Protein AF-A0A534V563-F1 (afdb_monomer_lite)

Secondary structure (DSSP, 8-state):
------------------------------------HHHHHHHHHHHHHHHHHHH-SS-GGGHHHHHHHHHHHHHHHHHHHHHHHHHHHHHHHHHHHHHHHHHHHHHHHHHHH--

pLDDT: mean 78.25, std 17.91, range [44.38, 97.44]

Foldseek 3Di:
DDDDDDDDDDDDDDDDDDDDDPDDPPDPDDPVPPPVVVLVVVLVVLVVVLVVLVPDPDCVVVVSVVSNVVSVVSNVVSVVVVVVVVVVVVVVVVVVVVVVVVVVVVVVVVVVVVD

Sequence (115 aa):
MPIRPWKRFAPILALPGALVAAGLMLGVPGARAQDHPEMTSAQQELEAAKGHLQAVPHDYGGHRKTALEHVNKALEQIRMGLASVEHKEKRVEKKENKLEKRLNGLKGRDEKLKQ

Structure (mmCIF, N/CA/C/O backbone):
data_AF-A0A534V563-F1
#
_entry.id   AF-A0A534V563-F1
#
loop_
_atom_site.group_PDB
_atom_site.id
_atom_site.type_symbol
_atom_site.label_atom_id
_atom_site.label_alt_id
_atom_site.label_comp_id
_atom_site.label_asym_id
_atom_site.label_entity_id
_atom_site.label_seq_id
_atom_site.pdbx_PDB_ins_code
_atom_site.Cartn_x
_atom_site.Cartn_y
_atom_site.Cartn_z
_atom_site.occupancy
_atom_site.B_iso_or_equiv
_atom_site.auth_seq_id
_atom_site.auth_comp_id
_atom_site.auth_asym_id
_atom_site.auth_atom_id
_atom_site.pdbx_PDB_model_num
ATOM 1 N N . MET A 1 1 ? -17.045 43.499 5.650 1.00 47.25 1 MET A N 1
ATOM 2 C CA . MET A 1 1 ? -17.746 43.366 4.355 1.00 47.25 1 MET A CA 1
ATOM 3 C C . MET A 1 1 ? -18.861 42.329 4.513 1.00 47.25 1 MET A C 1
ATOM 5 O O . MET A 1 1 ? -18.550 41.146 4.552 1.00 47.25 1 MET A O 1
ATOM 9 N N . PRO A 1 2 ? -20.121 42.741 4.751 1.00 51.97 2 PRO A N 1
ATOM 10 C CA . PRO A 1 2 ? -21.226 41.817 4.997 1.00 51.97 2 PRO A CA 1
ATOM 11 C C . PRO A 1 2 ? -21.958 41.389 3.711 1.00 51.97 2 PRO A C 1
ATOM 13 O O . PRO A 1 2 ? -22.472 42.197 2.943 1.00 51.97 2 PRO A O 1
ATOM 16 N N . ILE A 1 3 ? -21.966 40.070 3.546 1.00 58.31 3 ILE A N 1
ATOM 17 C CA . ILE A 1 3 ? -22.871 39.151 2.843 1.00 58.31 3 ILE A CA 1
ATOM 18 C C . ILE A 1 3 ? -24.264 39.721 2.502 1.00 58.31 3 ILE A C 1
ATOM 20 O O . ILE A 1 3 ? -24.954 40.259 3.370 1.00 58.31 3 ILE A O 1
ATOM 24 N N . ARG A 1 4 ? -24.728 39.494 1.262 1.00 61.69 4 ARG A N 1
ATOM 25 C CA . ARG A 1 4 ? -26.142 39.628 0.866 1.00 61.69 4 ARG A CA 1
ATOM 26 C C . ARG A 1 4 ? -26.662 38.363 0.149 1.00 61.69 4 ARG A C 1
ATOM 28 O O . ARG A 1 4 ? -25.900 37.751 -0.592 1.00 61.69 4 ARG A O 1
ATOM 35 N N . PRO A 1 5 ? -27.933 37.970 0.378 1.00 55.69 5 PRO A N 1
ATOM 36 C CA . PRO A 1 5 ? -28.444 36.615 0.147 1.00 55.69 5 PRO A CA 1
ATOM 37 C C . PRO A 1 5 ? -29.102 36.405 -1.230 1.00 55.69 5 PRO A C 1
ATOM 39 O O . PRO A 1 5 ? -29.834 37.261 -1.731 1.00 55.69 5 PRO A O 1
ATOM 42 N N . TRP A 1 6 ? -28.912 35.214 -1.803 1.00 59.41 6 TRP A N 1
ATOM 43 C CA . TRP A 1 6 ? -29.562 34.758 -3.034 1.00 59.41 6 TRP A CA 1
ATOM 44 C C . TRP A 1 6 ? -30.887 34.044 -2.745 1.00 59.41 6 TRP A C 1
ATOM 46 O O . TRP A 1 6 ? -30.939 32.828 -2.584 1.00 59.41 6 TRP A O 1
ATOM 56 N N . LYS A 1 7 ? -31.985 34.804 -2.711 1.00 56.97 7 LYS A N 1
ATOM 57 C CA . LYS A 1 7 ? -33.334 34.271 -2.957 1.00 56.97 7 LYS A CA 1
ATOM 58 C C . LYS A 1 7 ? -34.154 35.243 -3.801 1.00 56.97 7 LYS A C 1
ATOM 60 O O . LYS A 1 7 ? -34.601 36.267 -3.293 1.00 56.97 7 LYS A O 1
ATOM 65 N N . ARG A 1 8 ? -34.348 34.877 -5.072 1.00 62.97 8 ARG A N 1
ATOM 66 C CA . ARG A 1 8 ? -35.411 35.284 -6.018 1.00 62.97 8 ARG A CA 1
ATOM 67 C C . ARG A 1 8 ? -35.545 34.082 -6.976 1.00 62.97 8 ARG A C 1
ATOM 69 O O . ARG A 1 8 ? -34.600 33.825 -7.706 1.00 62.97 8 ARG A O 1
ATOM 76 N N . PHE A 1 9 ? -36.444 33.112 -6.756 1.00 54.59 9 PHE A N 1
ATOM 77 C CA . PHE A 1 9 ? -37.837 33.072 -7.256 1.00 54.59 9 PHE A CA 1
ATOM 78 C C . PHE A 1 9 ? -37.899 33.574 -8.715 1.00 54.59 9 PHE A C 1
ATOM 80 O O . PHE A 1 9 ? -37.553 34.724 -8.948 1.00 54.59 9 PHE A O 1
ATOM 87 N N . ALA A 1 10 ? -38.265 32.805 -9.745 1.00 52.81 10 ALA A N 1
ATOM 88 C CA . ALA A 1 10 ? -39.370 31.847 -9.906 1.00 52.81 10 ALA A CA 1
ATOM 89 C C . ALA A 1 10 ? -39.186 31.072 -11.262 1.00 52.81 10 ALA A C 1
ATOM 91 O O . ALA A 1 10 ? -38.114 31.185 -11.850 1.00 52.81 10 ALA A O 1
ATOM 92 N N . PRO A 1 11 ? -40.197 30.415 -11.870 1.00 54.84 11 PRO A N 1
ATOM 93 C CA . PRO A 1 11 ? -40.899 29.195 -11.456 1.00 54.84 11 PRO A CA 1
ATOM 94 C C . PRO A 1 11 ? -41.030 28.129 -12.586 1.00 54.84 11 PRO A C 1
ATOM 96 O O . PRO A 1 11 ? -40.931 28.428 -13.768 1.00 54.84 11 PRO A O 1
ATOM 99 N N . ILE A 1 12 ? -41.331 26.891 -12.173 1.00 57.75 12 ILE A N 1
ATOM 100 C CA . ILE A 1 12 ? -42.288 25.933 -12.770 1.00 57.75 12 ILE A CA 1
ATOM 101 C C . ILE A 1 12 ? -42.283 25.808 -14.309 1.00 57.75 12 ILE A C 1
ATOM 103 O O . ILE A 1 12 ? -42.999 26.525 -15.003 1.00 57.75 12 ILE A O 1
ATOM 107 N N . LEU A 1 13 ? -41.624 24.761 -14.817 1.00 52.75 13 LEU A N 1
ATOM 108 C CA . LEU A 1 13 ? -42.114 24.057 -16.002 1.00 52.75 13 LEU A CA 1
ATOM 109 C C . LEU A 1 13 ? -42.766 22.756 -15.529 1.00 52.75 13 LEU A C 1
ATOM 111 O O . LEU A 1 13 ? -42.099 21.798 -15.145 1.00 52.75 13 LEU A O 1
ATOM 115 N N . ALA A 1 14 ? -44.092 22.790 -15.482 1.00 54.06 14 ALA A N 1
ATOM 116 C CA . ALA A 1 14 ? -44.944 21.653 -15.205 1.00 54.06 14 ALA A CA 1
ATOM 117 C C . ALA A 1 14 ? -44.906 20.674 -16.387 1.00 54.06 14 ALA A C 1
ATOM 119 O O . ALA A 1 14 ? -45.280 21.037 -17.499 1.00 54.06 14 ALA A O 1
ATOM 120 N N . LEU A 1 15 ? -44.521 19.426 -16.133 1.00 52.53 15 LEU A N 1
ATOM 121 C CA . LEU A 1 15 ? -44.905 18.288 -16.965 1.00 52.53 15 LEU A CA 1
ATOM 122 C C . LEU A 1 15 ? -45.654 17.299 -16.062 1.00 52.53 15 LEU A C 1
ATOM 124 O O . LEU A 1 15 ? -45.036 16.672 -15.199 1.00 52.53 15 LEU A O 1
ATOM 128 N N . PRO A 1 16 ? -46.990 17.210 -16.181 1.00 47.19 16 PRO A N 1
ATOM 129 C CA . PRO A 1 16 ? -47.785 16.248 -15.443 1.00 47.19 16 PRO A CA 1
ATOM 130 C C . PRO A 1 16 ? -47.716 14.895 -16.156 1.00 47.19 16 PRO A C 1
ATOM 132 O O . PRO A 1 16 ? -47.979 14.810 -17.352 1.00 47.19 16 PRO A O 1
ATOM 135 N N . GLY A 1 17 ? -47.420 13.832 -15.412 1.00 44.38 17 GLY A N 1
ATOM 136 C CA . GLY A 1 17 ? -47.693 12.467 -15.862 1.00 44.38 17 GLY A CA 1
ATOM 137 C C . GLY A 1 17 ? -46.522 11.510 -15.710 1.00 44.38 17 GLY A C 1
ATOM 138 O O . GLY A 1 17 ? -45.736 11.338 -16.630 1.00 44.38 17 GLY A O 1
ATOM 139 N N . ALA A 1 18 ? -46.444 10.847 -14.558 1.00 50.75 18 ALA A N 1
ATOM 140 C CA . ALA A 1 18 ? -46.659 9.400 -14.464 1.00 50.75 18 ALA A CA 1
ATOM 141 C C . ALA A 1 18 ? -46.216 8.912 -13.078 1.00 50.75 18 ALA A C 1
ATOM 143 O O . ALA A 1 18 ? -45.034 8.820 -12.764 1.00 50.75 18 ALA A O 1
ATOM 144 N N . LEU A 1 19 ? -47.207 8.593 -12.248 1.00 52.03 19 LEU A N 1
ATOM 145 C CA . LEU A 1 19 ? -47.072 7.729 -11.082 1.00 52.03 19 LEU A CA 1
ATOM 146 C C . LEU A 1 19 ? -46.490 6.374 -11.505 1.00 52.03 19 LEU A C 1
ATOM 148 O O . LEU A 1 19 ? -47.221 5.587 -12.098 1.00 52.03 19 LEU A O 1
ATOM 152 N N . VAL A 1 20 ? -45.242 6.066 -11.136 1.00 52.44 20 VAL A N 1
ATOM 153 C CA . VAL A 1 20 ? -44.789 4.677 -10.950 1.00 52.44 20 VAL A CA 1
ATOM 154 C C . VAL A 1 20 ? -43.794 4.599 -9.783 1.00 52.44 20 VAL A C 1
ATOM 156 O O . VAL A 1 20 ? -42.729 5.205 -9.809 1.00 52.44 20 VAL A O 1
ATOM 159 N N . ALA A 1 21 ? -44.182 3.791 -8.794 1.00 50.41 21 ALA A N 1
ATOM 160 C CA . ALA A 1 21 ? -43.365 3.100 -7.794 1.00 50.41 21 ALA A CA 1
ATOM 161 C C . ALA A 1 21 ? -42.629 3.929 -6.724 1.00 50.41 21 ALA A C 1
ATOM 163 O O . ALA A 1 21 ? -41.411 4.084 -6.715 1.00 50.41 21 ALA A O 1
ATOM 164 N N . ALA A 1 22 ? -43.389 4.282 -5.687 1.00 53.78 22 ALA A N 1
ATOM 165 C CA . ALA A 1 22 ? -42.895 4.159 -4.323 1.00 53.78 22 ALA A CA 1
ATOM 166 C C . ALA A 1 22 ? -42.595 2.674 -4.032 1.00 53.78 22 ALA A C 1
ATOM 168 O O . ALA A 1 22 ? -43.504 1.846 -4.034 1.00 53.78 22 ALA A O 1
ATOM 169 N N . GLY A 1 23 ? -41.330 2.335 -3.793 1.00 51.88 23 GLY A N 1
ATOM 170 C CA . GLY A 1 23 ? -40.927 1.004 -3.342 1.00 51.88 23 GLY A CA 1
ATOM 171 C C . GLY A 1 23 ? -39.435 0.758 -3.543 1.00 51.88 23 GLY A C 1
ATOM 172 O O . GLY A 1 23 ? -38.977 0.699 -4.673 1.00 51.88 23 GLY A O 1
ATOM 173 N N . LEU A 1 24 ? -38.712 0.579 -2.433 1.00 55.72 24 LEU A N 1
ATOM 174 C CA . LEU A 1 24 ? -37.284 0.238 -2.324 1.00 55.72 24 LEU A CA 1
ATOM 175 C C . LEU A 1 24 ? -36.267 1.342 -2.672 1.00 55.72 24 LEU A C 1
ATOM 177 O O . LEU A 1 24 ? -35.604 1.297 -3.695 1.00 55.72 24 LEU A O 1
ATOM 181 N N . MET A 1 25 ? -36.008 2.234 -1.716 1.00 49.75 25 MET A N 1
ATOM 182 C CA . MET A 1 25 ? -34.619 2.580 -1.354 1.00 49.75 25 MET A CA 1
ATOM 183 C C . MET A 1 25 ? -34.510 2.786 0.168 1.00 49.75 25 MET A C 1
ATOM 185 O O . MET A 1 25 ? -33.924 3.743 0.667 1.00 49.75 25 MET A O 1
ATOM 189 N N . LEU A 1 26 ? -35.126 1.878 0.933 1.00 54.59 26 LEU A N 1
ATOM 190 C CA . LEU A 1 26 ? -34.805 1.707 2.345 1.00 54.59 26 LEU A CA 1
ATOM 191 C C . LEU A 1 26 ? -33.680 0.682 2.449 1.00 54.59 26 LEU A C 1
ATOM 193 O O . LEU A 1 26 ? -33.886 -0.497 2.183 1.00 54.59 26 LEU A O 1
ATOM 197 N N . GLY A 1 27 ? -32.523 1.161 2.896 1.00 47.50 27 GLY A N 1
ATOM 198 C CA . GLY A 1 27 ? -31.523 0.338 3.553 1.00 47.50 27 GLY A CA 1
ATOM 199 C C . GLY A 1 27 ? -30.439 -0.223 2.643 1.00 47.50 27 GLY A C 1
ATOM 200 O O . GLY A 1 27 ? -30.535 -1.349 2.175 1.00 47.50 27 GLY A O 1
ATOM 201 N N . VAL A 1 28 ? -29.308 0.480 2.587 1.00 49.94 28 VAL A N 1
ATOM 202 C CA . VAL A 1 28 ? -28.014 -0.213 2.628 1.00 49.94 28 VAL A CA 1
ATOM 203 C C . VAL A 1 28 ? -27.466 -0.080 4.054 1.00 49.94 28 VAL A C 1
ATOM 205 O O . VAL A 1 28 ? -26.680 0.829 4.323 1.00 49.94 28 VAL A O 1
ATOM 208 N N . PRO A 1 29 ? -27.893 -0.910 5.029 1.00 49.84 29 PRO A N 1
ATOM 209 C CA . PRO A 1 29 ? -27.128 -1.077 6.246 1.00 49.84 29 PRO A CA 1
ATOM 210 C C . PRO A 1 29 ? -26.053 -2.128 5.959 1.00 49.84 29 PRO A C 1
ATOM 212 O O . PRO A 1 29 ? -26.362 -3.292 5.730 1.00 49.84 29 PRO A O 1
ATOM 215 N N . GLY A 1 30 ? -24.786 -1.726 5.985 1.00 47.62 30 GLY A N 1
ATOM 216 C CA . GLY A 1 30 ? -23.691 -2.694 6.059 1.00 47.62 30 GLY A CA 1
ATOM 217 C C . GLY A 1 30 ? -22.616 -2.541 4.999 1.00 47.62 30 GLY A C 1
ATOM 218 O O . GLY A 1 30 ? -22.324 -3.483 4.280 1.00 47.62 30 GLY A O 1
ATOM 219 N N . ALA A 1 31 ? -21.945 -1.395 4.985 1.00 44.47 31 ALA A N 1
ATOM 220 C CA . ALA A 1 31 ? -20.524 -1.378 4.661 1.00 44.47 31 ALA A CA 1
ATOM 221 C C . ALA A 1 31 ? -19.772 -0.977 5.936 1.00 44.47 31 ALA A C 1
ATOM 223 O O . ALA A 1 31 ? -19.282 0.136 6.085 1.00 44.47 31 ALA A O 1
ATOM 224 N N . ARG A 1 32 ? -19.751 -1.890 6.917 1.00 47.97 32 ARG A N 1
ATOM 225 C CA . ARG A 1 32 ? -18.747 -1.878 7.993 1.00 47.97 32 ARG A CA 1
ATOM 226 C C . ARG A 1 32 ? -17.529 -2.701 7.585 1.0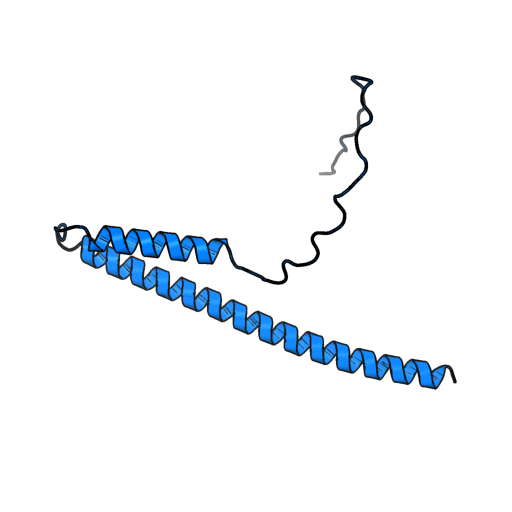0 47.97 32 ARG A C 1
ATOM 228 O O . ARG A 1 32 ? -16.998 -3.477 8.364 1.00 47.97 32 ARG A O 1
ATOM 235 N N . ALA A 1 33 ? -17.098 -2.500 6.354 1.00 48.34 33 ALA A N 1
ATOM 236 C CA . ALA A 1 33 ? -15.712 -2.643 5.999 1.00 48.34 33 ALA A CA 1
ATOM 237 C C . ALA A 1 33 ? -15.293 -1.221 5.646 1.00 48.34 33 ALA A C 1
ATOM 239 O O . ALA A 1 33 ? -15.786 -0.637 4.682 1.00 48.34 33 ALA A O 1
ATOM 240 N N . GLN A 1 34 ? -14.451 -0.615 6.478 1.00 54.44 34 GLN A N 1
ATOM 241 C CA . GLN A 1 34 ? -13.617 0.496 6.029 1.00 54.44 34 GLN A CA 1
ATOM 242 C C . GLN A 1 34 ? -12.585 -0.120 5.072 1.00 54.44 34 GLN A C 1
ATOM 244 O O . GLN A 1 34 ? -11.391 -0.167 5.338 1.00 54.44 34 GLN A O 1
ATOM 249 N N . ASP A 1 35 ? -13.075 -0.680 3.963 1.00 58.22 35 ASP A N 1
ATOM 250 C CA . ASP A 1 35 ? -12.239 -0.983 2.825 1.00 58.22 35 ASP A CA 1
ATOM 251 C C . ASP A 1 35 ? -11.661 0.366 2.416 1.00 58.22 35 ASP A C 1
ATOM 253 O O . ASP A 1 35 ? -12.378 1.367 2.338 1.00 58.22 35 ASP A O 1
ATOM 257 N N . HIS A 1 36 ? -10.348 0.433 2.247 1.00 66.12 36 HIS A N 1
ATOM 258 C CA . HIS A 1 36 ? -9.696 1.595 1.667 1.00 66.12 36 HIS A CA 1
ATOM 259 C C . HIS A 1 36 ? -9.580 1.349 0.161 1.00 66.12 36 HIS A C 1
ATOM 261 O O . HIS A 1 36 ? -8.479 1.024 -0.292 1.00 66.12 36 HIS A O 1
ATOM 267 N N . PRO A 1 37 ? -10.676 1.470 -0.626 1.00 74.75 37 PRO A N 1
ATOM 268 C CA . PRO A 1 37 ? -10.688 1.063 -2.027 1.00 74.75 37 PRO A CA 1
ATOM 269 C C . PRO A 1 37 ? -9.605 1.784 -2.822 1.00 74.75 37 PRO A C 1
ATOM 271 O O . PRO A 1 37 ? -8.969 1.170 -3.667 1.00 74.75 37 PRO A O 1
ATOM 274 N N . GLU A 1 38 ? -9.324 3.044 -2.489 1.00 81.81 38 GLU A N 1
ATOM 275 C CA . GLU A 1 38 ? -8.286 3.849 -3.136 1.00 81.81 38 GLU A CA 1
ATOM 276 C C . GLU A 1 38 ? -6.876 3.276 -2.919 1.00 81.81 38 GLU A C 1
ATOM 278 O O . GLU A 1 38 ? -6.109 3.128 -3.865 1.00 81.81 38 GLU A O 1
ATOM 283 N N . MET A 1 39 ? -6.527 2.901 -1.681 1.00 84.19 39 MET A N 1
ATOM 284 C CA . MET A 1 39 ? -5.198 2.353 -1.363 1.00 84.19 39 MET A CA 1
ATOM 285 C C . MET A 1 39 ? -5.026 0.939 -1.917 1.00 84.19 39 MET A C 1
ATOM 287 O O . MET A 1 39 ? -3.948 0.590 -2.396 1.00 84.19 39 MET A O 1
ATOM 291 N N . THR A 1 40 ? -6.088 0.132 -1.886 1.00 87.19 40 THR A N 1
ATOM 292 C CA . THR A 1 40 ? -6.088 -1.206 -2.484 1.00 87.19 40 THR A CA 1
ATOM 293 C C . THR A 1 40 ? -5.972 -1.131 -4.007 1.00 87.19 40 THR A C 1
ATOM 295 O O . THR A 1 40 ? -5.186 -1.876 -4.588 1.00 87.19 40 THR A O 1
ATOM 298 N N . SER A 1 41 ? -6.679 -0.198 -4.651 1.00 87.94 41 SER A N 1
ATOM 299 C CA . SER A 1 41 ? -6.584 0.030 -6.102 1.00 87.94 41 SER A CA 1
ATOM 300 C C . SER A 1 41 ? -5.190 0.520 -6.489 1.00 87.94 41 SER A C 1
ATOM 302 O O . SER A 1 41 ? -4.567 -0.045 -7.383 1.00 87.94 41 SER A O 1
ATOM 304 N N . ALA A 1 42 ? -4.632 1.478 -5.741 1.00 90.06 42 ALA A N 1
ATOM 305 C CA . ALA A 1 42 ? -3.261 1.940 -5.949 1.00 90.06 42 ALA A CA 1
ATOM 306 C C . ALA A 1 42 ? -2.230 0.805 -5.8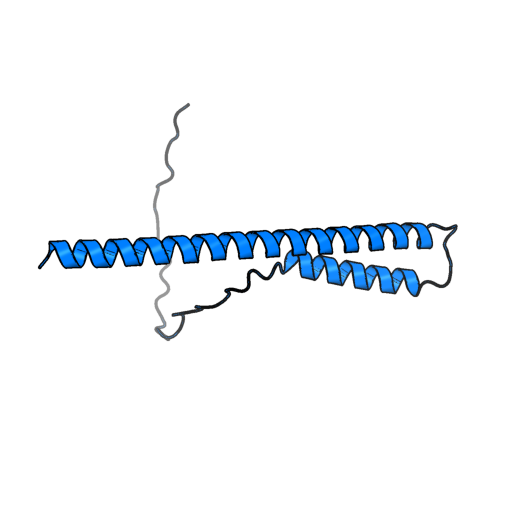02 1.00 90.06 42 ALA A C 1
ATOM 308 O O . ALA A 1 42 ? -1.269 0.733 -6.570 1.00 90.06 42 ALA A O 1
ATOM 309 N N . GLN A 1 43 ? -2.426 -0.117 -4.850 1.00 92.94 43 GLN A N 1
ATOM 310 C CA . GLN A 1 43 ? -1.572 -1.300 -4.725 1.00 92.94 43 GLN A CA 1
ATOM 311 C C . GLN A 1 43 ? -1.655 -2.188 -5.974 1.00 92.94 43 GLN A C 1
ATOM 313 O O . GLN A 1 43 ? -0.620 -2.613 -6.485 1.00 92.94 43 GLN A O 1
ATOM 318 N N . GLN A 1 44 ? -2.864 -2.449 -6.477 1.00 93.12 44 GLN A N 1
ATOM 319 C CA . GLN A 1 44 ? -3.079 -3.269 -7.672 1.00 93.12 44 GLN A CA 1
ATOM 320 C C . GLN A 1 44 ? -2.441 -2.645 -8.919 1.00 93.12 44 GLN A C 1
ATOM 322 O O . GLN A 1 44 ? -1.766 -3.342 -9.677 1.00 93.12 44 GLN A O 1
ATOM 327 N N . GLU A 1 45 ? -2.587 -1.333 -9.108 1.00 95.00 45 GLU A N 1
ATOM 328 C CA . GLU A 1 45 ? -1.961 -0.606 -10.217 1.00 95.00 45 GLU A CA 1
ATOM 329 C C . GLU A 1 45 ? -0.431 -0.690 -10.166 1.00 95.00 45 GLU A C 1
ATOM 331 O O . GLU A 1 45 ? 0.222 -0.937 -11.183 1.00 95.00 45 GLU A O 1
ATOM 336 N N . LEU A 1 46 ? 0.161 -0.552 -8.977 1.00 94.62 46 LEU A N 1
ATOM 337 C CA . LEU A 1 46 ? 1.606 -0.683 -8.793 1.00 94.62 46 LEU A CA 1
ATOM 338 C C . LEU A 1 46 ? 2.100 -2.122 -8.995 1.00 94.62 46 LEU A C 1
ATOM 340 O O . LEU A 1 46 ? 3.189 -2.325 -9.534 1.00 94.62 46 LEU A O 1
ATOM 344 N N . GLU A 1 47 ? 1.321 -3.130 -8.600 1.00 95.38 47 GLU A N 1
ATOM 345 C CA . GLU A 1 47 ? 1.630 -4.538 -8.877 1.00 95.38 47 GLU A CA 1
ATOM 346 C C . GLU A 1 47 ? 1.580 -4.840 -10.382 1.00 95.38 47 GLU A C 1
ATOM 348 O O . GLU A 1 47 ? 2.484 -5.498 -10.906 1.00 95.38 47 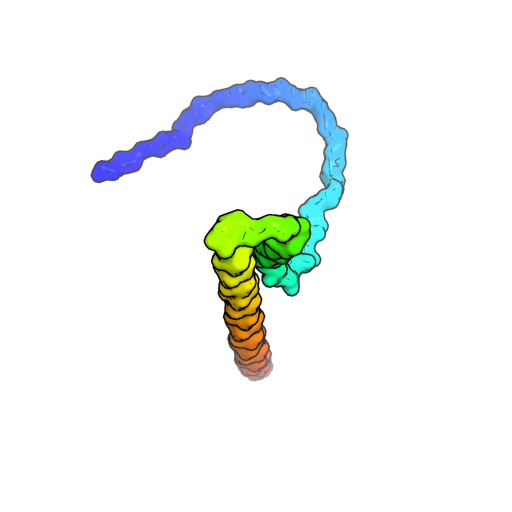GLU A O 1
ATOM 353 N N . ALA A 1 48 ? 0.604 -4.285 -11.103 1.00 95.81 48 ALA A N 1
ATOM 354 C CA . ALA A 1 48 ? 0.547 -4.369 -12.560 1.00 95.81 48 ALA A CA 1
ATOM 355 C C . ALA A 1 48 ? 1.752 -3.667 -13.213 1.00 95.81 48 ALA A C 1
ATOM 357 O O . ALA A 1 48 ? 2.436 -4.257 -14.054 1.00 95.81 48 ALA A O 1
ATOM 358 N N . ALA A 1 49 ? 2.084 -2.447 -12.774 1.00 94.50 49 ALA A N 1
ATOM 359 C CA . ALA A 1 49 ? 3.254 -1.709 -13.250 1.00 94.50 49 ALA A CA 1
ATOM 360 C C . ALA A 1 49 ? 4.560 -2.487 -13.015 1.00 94.50 49 ALA A C 1
ATOM 362 O O . ALA A 1 49 ? 5.413 -2.559 -13.903 1.00 94.50 49 ALA A O 1
ATOM 363 N N . LYS A 1 50 ? 4.703 -3.135 -11.852 1.00 95.38 50 LYS A N 1
ATOM 364 C CA . LYS A 1 50 ? 5.824 -4.037 -11.562 1.00 95.38 50 LYS A CA 1
ATOM 365 C C . LYS A 1 50 ? 5.887 -5.191 -12.561 1.00 95.38 50 LYS A C 1
ATOM 367 O O . LYS A 1 50 ? 6.966 -5.458 -13.086 1.00 95.38 50 LYS A O 1
ATOM 372 N N . GLY A 1 51 ? 4.759 -5.844 -12.841 1.00 94.56 51 GLY A N 1
ATOM 373 C CA . GLY A 1 51 ? 4.676 -6.921 -13.829 1.00 94.56 51 GLY A CA 1
ATOM 374 C C . GLY A 1 51 ? 5.125 -6.467 -15.220 1.00 94.56 51 GLY A C 1
ATOM 375 O O . GLY A 1 51 ? 5.953 -7.128 -15.848 1.00 94.56 51 GLY A O 1
ATOM 376 N N . HIS A 1 52 ? 4.671 -5.292 -15.665 1.00 93.81 52 HIS A N 1
ATOM 377 C CA . HIS A 1 52 ? 5.106 -4.703 -16.932 1.00 93.81 52 HIS A CA 1
ATOM 378 C C . HIS A 1 52 ? 6.614 -4.441 -16.960 1.00 93.81 52 HIS A C 1
ATOM 380 O O . HIS A 1 52 ? 7.286 -4.854 -17.900 1.00 93.81 52 HIS A O 1
ATOM 386 N N . LEU A 1 53 ? 7.173 -3.832 -15.911 1.00 90.88 53 LEU A N 1
ATOM 387 C CA . LEU A 1 53 ? 8.612 -3.569 -15.814 1.00 90.88 53 LEU A CA 1
ATOM 388 C C . LEU A 1 53 ? 9.453 -4.857 -15.762 1.00 90.88 53 LEU A C 1
ATOM 390 O O . LEU A 1 53 ? 10.579 -4.878 -16.257 1.00 90.88 53 LEU A O 1
ATOM 394 N N . GLN A 1 54 ? 8.929 -5.936 -15.179 1.00 91.94 54 GLN A N 1
ATOM 395 C CA . GLN A 1 54 ? 9.598 -7.239 -15.149 1.00 91.94 54 GLN A CA 1
ATOM 396 C C . GLN A 1 54 ? 9.563 -7.950 -16.504 1.00 91.94 54 GLN A C 1
ATOM 398 O O . GLN A 1 54 ? 10.536 -8.618 -16.849 1.00 91.94 54 GLN A O 1
ATOM 403 N N . ALA A 1 55 ? 8.480 -7.789 -17.268 1.00 92.06 55 ALA A N 1
ATOM 404 C CA . ALA A 1 55 ? 8.309 -8.398 -18.586 1.00 92.06 55 ALA A CA 1
ATOM 405 C C . ALA A 1 55 ? 9.185 -7.754 -19.675 1.00 92.06 55 ALA A C 1
ATOM 407 O O . ALA A 1 55 ? 9.423 -8.357 -20.721 1.00 92.06 55 ALA A O 1
ATOM 408 N N . VAL A 1 56 ? 9.676 -6.534 -19.442 1.00 90.56 56 VAL A N 1
ATOM 409 C CA . VAL A 1 56 ? 10.577 -5.844 -20.368 1.00 90.56 56 VAL A CA 1
ATOM 410 C C . VAL A 1 56 ? 11.926 -6.587 -20.462 1.00 90.56 56 VAL A C 1
ATOM 412 O O . VAL A 1 56 ? 12.595 -6.757 -19.438 1.00 90.56 56 VAL A O 1
ATOM 415 N N . PRO A 1 57 ? 12.386 -6.953 -21.678 1.00 83.81 57 PRO A N 1
ATOM 416 C CA . PRO A 1 57 ? 13.615 -7.729 -21.871 1.00 83.81 57 PRO A CA 1
ATOM 417 C C . PRO A 1 57 ? 14.906 -6.908 -21.731 1.00 83.81 57 PRO A C 1
ATOM 419 O O . PRO A 1 57 ? 15.961 -7.470 -21.446 1.00 83.81 57 PRO A O 1
ATOM 422 N N . HIS A 1 58 ? 14.854 -5.590 -21.943 1.00 87.38 58 HIS A N 1
ATOM 423 C CA . HIS A 1 58 ? 16.029 -4.721 -21.912 1.00 87.38 58 HIS A CA 1
ATOM 424 C C . HIS A 1 58 ? 16.051 -3.839 -20.659 1.00 87.38 58 HIS A C 1
ATOM 426 O O . HIS A 1 58 ? 15.036 -3.270 -20.271 1.00 87.38 58 HIS A O 1
ATOM 432 N N . ASP A 1 59 ? 17.220 -3.676 -20.037 1.00 81.56 59 ASP A N 1
ATOM 433 C CA . ASP A 1 59 ? 17.340 -2.915 -18.785 1.00 81.56 59 ASP A CA 1
ATOM 434 C C . ASP A 1 59 ? 17.338 -1.387 -18.988 1.00 81.56 59 ASP A C 1
ATOM 436 O O . ASP A 1 59 ? 17.402 -0.636 -18.017 1.00 81.56 59 ASP A O 1
ATOM 440 N N . TYR A 1 60 ? 17.257 -0.928 -20.246 1.00 87.50 60 TYR A N 1
ATOM 441 C CA . TYR A 1 60 ? 17.264 0.481 -20.666 1.00 87.50 60 TYR A CA 1
ATOM 442 C C . TYR A 1 60 ? 18.308 1.309 -19.903 1.00 87.50 60 TYR A C 1
ATOM 444 O O . TYR A 1 60 ? 17.980 2.299 -19.257 1.00 87.50 60 TYR A O 1
ATOM 452 N N . GLY A 1 61 ? 19.566 0.856 -19.903 1.00 86.62 61 GLY A N 1
ATOM 453 C CA . GLY A 1 61 ? 20.654 1.544 -19.196 1.00 86.62 61 GLY A CA 1
ATOM 454 C C . GLY A 1 61 ? 20.570 1.489 -17.662 1.00 86.62 61 GLY A C 1
ATOM 455 O O . GLY A 1 61 ? 21.173 2.321 -16.995 1.00 86.62 61 GLY A O 1
ATOM 456 N N . GLY A 1 62 ? 19.821 0.539 -17.095 1.00 89.94 62 GLY A N 1
ATOM 457 C CA . GLY A 1 62 ? 19.616 0.370 -15.651 1.00 89.94 62 GLY A CA 1
ATOM 458 C C . GLY A 1 62 ? 18.343 1.038 -15.120 1.00 89.94 62 GLY A C 1
ATOM 459 O O . GLY A 1 62 ? 17.928 0.764 -13.992 1.00 89.94 62 GLY A O 1
ATOM 460 N N . HIS A 1 63 ? 17.669 1.861 -15.930 1.00 93.44 63 HIS A N 1
ATOM 461 C CA . HIS A 1 63 ? 16.455 2.570 -15.522 1.00 93.44 63 HIS A CA 1
ATOM 462 C C . HIS A 1 63 ? 15.307 1.628 -15.164 1.00 93.44 63 HIS A C 1
ATOM 464 O O . HIS A 1 63 ? 14.537 1.929 -14.252 1.00 93.44 63 HIS A O 1
ATOM 470 N N . ARG A 1 64 ? 15.203 0.470 -15.826 1.00 93.12 64 ARG A N 1
ATOM 471 C CA . ARG A 1 64 ? 14.175 -0.530 -15.508 1.00 93.12 64 ARG A CA 1
ATOM 472 C C . ARG A 1 64 ? 14.351 -1.061 -14.085 1.00 93.12 64 ARG A C 1
ATOM 474 O O . ARG A 1 64 ? 13.384 -1.116 -13.327 1.00 93.12 64 ARG A O 1
ATOM 481 N N . LYS A 1 65 ? 15.582 -1.404 -13.695 1.00 93.12 65 LYS A N 1
ATOM 482 C CA . LYS A 1 65 ? 15.899 -1.833 -12.328 1.00 93.12 65 LYS A CA 1
ATOM 483 C C . LYS A 1 65 ? 15.599 -0.734 -11.304 1.00 93.12 65 LYS A C 1
ATOM 485 O O . LYS A 1 65 ? 14.938 -1.009 -10.306 1.00 93.12 65 LYS A O 1
ATOM 490 N N . THR A 1 66 ? 16.005 0.507 -11.572 1.00 94.50 66 THR A N 1
ATOM 491 C CA . THR A 1 66 ? 15.703 1.648 -10.690 1.00 94.50 66 THR A CA 1
ATOM 492 C C . THR A 1 66 ? 14.194 1.876 -10.550 1.00 94.50 66 THR A C 1
ATOM 494 O O . THR A 1 66 ? 13.698 2.063 -9.440 1.00 94.50 66 THR A O 1
ATOM 497 N N . ALA A 1 67 ? 13.432 1.792 -11.644 1.00 94.94 67 ALA A N 1
ATOM 498 C CA . ALA A 1 67 ? 11.975 1.898 -11.611 1.00 94.94 67 ALA A CA 1
ATOM 499 C C . ALA A 1 67 ? 11.342 0.783 -10.761 1.00 94.94 67 ALA A C 1
ATOM 501 O O . ALA A 1 67 ? 10.488 1.061 -9.921 1.00 94.94 67 ALA A O 1
ATOM 502 N N . LEU A 1 68 ? 11.807 -0.464 -10.905 1.00 95.12 68 LEU A N 1
ATOM 503 C CA . LEU A 1 68 ? 11.358 -1.585 -10.074 1.00 95.12 68 LEU A CA 1
ATOM 504 C C . LEU A 1 68 ? 11.635 -1.359 -8.585 1.00 95.12 68 LEU A C 1
ATOM 506 O O . LEU A 1 68 ? 10.787 -1.671 -7.750 1.00 95.12 68 LEU A O 1
ATOM 510 N N . GLU A 1 69 ? 12.795 -0.809 -8.234 1.00 95.88 69 GLU A N 1
ATOM 511 C CA . GLU A 1 69 ? 13.114 -0.462 -6.847 1.00 95.88 69 GLU A CA 1
ATOM 512 C C . GLU A 1 69 ? 12.149 0.589 -6.285 1.00 95.88 69 GLU A C 1
ATOM 514 O O . GLU A 1 69 ? 11.657 0.428 -5.166 1.00 95.88 69 GLU A O 1
ATOM 519 N N . HIS A 1 70 ? 11.824 1.631 -7.055 1.00 97.19 70 HIS A N 1
ATOM 520 C CA . HIS A 1 70 ? 10.848 2.642 -6.639 1.00 97.19 70 HIS A CA 1
ATOM 521 C C . HIS A 1 70 ? 9.439 2.066 -6.475 1.00 97.19 70 HIS A C 1
ATOM 523 O O . HIS A 1 70 ? 8.787 2.346 -5.470 1.00 97.19 70 HIS A O 1
ATOM 529 N N . VAL A 1 71 ? 8.992 1.218 -7.405 1.00 96.00 71 VAL A N 1
ATOM 530 C CA . VAL A 1 71 ? 7.683 0.553 -7.314 1.00 96.00 71 VAL A CA 1
ATOM 531 C C . VAL A 1 71 ? 7.613 -0.356 -6.085 1.00 96.00 71 VAL A C 1
ATOM 533 O O . VAL A 1 71 ? 6.634 -0.312 -5.343 1.00 96.00 71 VAL A O 1
ATOM 536 N N . ASN A 1 72 ? 8.666 -1.129 -5.802 1.00 95.94 72 ASN A N 1
ATOM 537 C CA . ASN A 1 72 ? 8.709 -1.971 -4.604 1.00 95.94 72 ASN A CA 1
ATOM 538 C C . ASN A 1 72 ? 8.638 -1.140 -3.310 1.00 95.94 72 ASN A C 1
ATOM 540 O O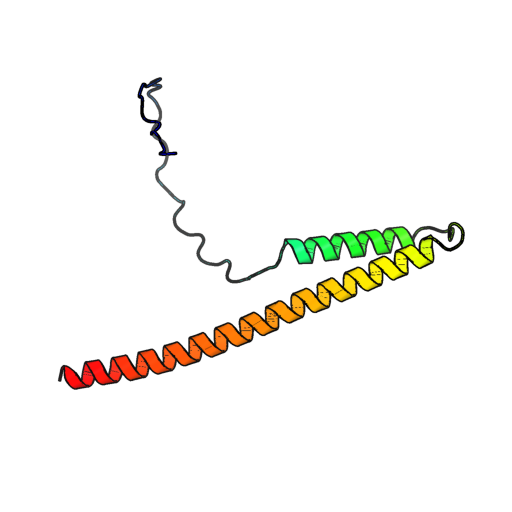 . ASN A 1 72 ? 7.895 -1.505 -2.401 1.00 95.94 72 ASN A O 1
ATOM 544 N N . LYS A 1 73 ? 9.348 -0.005 -3.242 1.00 97.44 73 LYS A N 1
ATOM 545 C CA . LYS A 1 73 ? 9.271 0.919 -2.096 1.00 97.44 73 LYS A CA 1
ATOM 546 C C . LYS A 1 73 ? 7.870 1.514 -1.935 1.00 97.44 73 LYS A C 1
ATOM 548 O O . LYS A 1 73 ? 7.379 1.613 -0.815 1.00 97.44 73 LYS A O 1
ATOM 553 N N . ALA A 1 74 ? 7.210 1.888 -3.031 1.00 96.00 74 ALA A N 1
ATOM 554 C CA . ALA A 1 74 ? 5.842 2.407 -2.990 1.00 96.00 74 ALA A CA 1
ATOM 555 C C . ALA A 1 74 ? 4.851 1.356 -2.456 1.00 96.00 74 ALA A C 1
ATOM 557 O O . ALA A 1 74 ? 4.052 1.656 -1.570 1.00 96.00 74 ALA A O 1
ATOM 558 N N . LEU A 1 75 ? 4.961 0.106 -2.922 1.00 95.25 75 LEU A N 1
ATOM 559 C CA . LEU A 1 75 ? 4.154 -1.014 -2.425 1.00 95.25 75 LEU A CA 1
ATOM 560 C C . LEU A 1 75 ? 4.354 -1.256 -0.922 1.00 95.25 75 LEU A C 1
ATOM 562 O O . LEU A 1 75 ? 3.396 -1.537 -0.204 1.00 95.25 75 LEU A O 1
ATOM 566 N N . GLU A 1 76 ? 5.584 -1.125 -0.426 1.00 95.50 76 GLU A N 1
ATOM 567 C CA . GLU A 1 76 ? 5.882 -1.238 1.004 1.00 95.50 76 GLU A CA 1
ATOM 568 C C . GLU A 1 76 ? 5.201 -0.131 1.825 1.00 95.50 76 GLU A C 1
ATOM 570 O O . GLU A 1 76 ? 4.571 -0.417 2.845 1.00 95.50 76 GLU A O 1
ATOM 575 N N . GLN A 1 77 ? 5.252 1.119 1.355 1.00 94.50 77 GLN A N 1
ATOM 576 C CA . GLN A 1 77 ? 4.594 2.248 2.020 1.00 94.50 77 GLN A CA 1
ATOM 577 C C . GLN A 1 77 ? 3.076 2.071 2.100 1.00 94.50 77 GLN A C 1
ATOM 579 O O . GLN A 1 77 ? 2.487 2.322 3.152 1.00 94.50 77 GLN A O 1
ATOM 584 N N . ILE A 1 78 ? 2.441 1.586 1.029 1.00 92.19 78 ILE A N 1
ATOM 585 C CA . ILE A 1 78 ? 0.996 1.320 1.029 1.00 92.19 78 ILE A CA 1
ATOM 586 C C . ILE A 1 78 ? 0.642 0.249 2.064 1.00 92.19 78 ILE A C 1
ATOM 588 O O . ILE A 1 78 ? -0.277 0.448 2.858 1.00 92.19 78 ILE A O 1
ATOM 592 N N . ARG A 1 79 ? 1.411 -0.845 2.134 1.00 90.94 79 ARG A N 1
ATOM 593 C CA . ARG A 1 79 ? 1.195 -1.903 3.138 1.00 90.94 79 ARG A CA 1
ATOM 594 C C . ARG A 1 79 ? 1.305 -1.373 4.567 1.00 90.94 79 ARG A C 1
ATOM 596 O O . ARG A 1 79 ? 0.464 -1.694 5.404 1.00 90.94 79 ARG A O 1
ATOM 603 N N . MET A 1 80 ? 2.297 -0.526 4.847 1.00 90.81 80 MET A N 1
ATOM 604 C CA . MET A 1 80 ? 2.441 0.115 6.161 1.00 90.81 80 MET A CA 1
ATOM 605 C C . MET A 1 80 ? 1.298 1.090 6.470 1.00 90.81 80 MET A C 1
ATOM 607 O O . MET A 1 80 ? 0.826 1.155 7.610 1.00 90.81 80 MET A O 1
ATOM 611 N N . GLY A 1 81 ? 0.833 1.830 5.461 1.00 88.62 81 GLY A N 1
ATOM 612 C CA . GLY A 1 81 ? -0.326 2.712 5.570 1.00 88.62 81 GLY A CA 1
ATOM 613 C C . GLY A 1 81 ? -1.588 1.943 5.960 1.00 88.62 81 GLY A C 1
ATOM 614 O O . GLY A 1 81 ? -2.243 2.305 6.937 1.00 88.62 81 GLY A O 1
ATOM 615 N N . LEU A 1 82 ? -1.875 0.837 5.269 1.00 87.62 82 LEU A N 1
ATOM 616 C CA . LEU A 1 82 ? -3.020 -0.033 5.558 1.00 87.62 82 LEU A CA 1
ATOM 617 C C . LEU A 1 82 ? -2.945 -0.642 6.968 1.00 87.62 82 LEU A C 1
ATOM 619 O O . LEU A 1 82 ? -3.912 -0.558 7.726 1.00 87.62 82 LEU A O 1
ATOM 623 N N . ALA A 1 83 ? -1.779 -1.156 7.373 1.00 84.25 83 ALA A N 1
ATOM 624 C CA . ALA A 1 83 ? -1.581 -1.703 8.720 1.00 84.25 83 ALA A CA 1
ATOM 625 C C . ALA A 1 83 ? -1.800 -0.649 9.825 1.00 84.25 83 ALA A C 1
ATOM 627 O O . ALA A 1 83 ? -2.346 -0.933 10.894 1.00 84.25 83 ALA A O 1
ATOM 628 N N . SER A 1 84 ? -1.405 0.601 9.569 1.00 84.25 84 SER A N 1
ATOM 629 C CA . SER A 1 84 ? -1.598 1.705 10.515 1.00 84.25 84 SER A CA 1
ATOM 630 C C . SER A 1 84 ? -3.077 2.026 10.741 1.00 84.25 84 SER A C 1
ATOM 632 O O . SER A 1 84 ? -3.466 2.372 11.864 1.00 84.25 84 SER A O 1
ATOM 634 N N . VAL A 1 85 ? -3.912 1.892 9.705 1.00 82.25 85 VAL A N 1
ATOM 635 C CA . VAL A 1 85 ? -5.359 2.083 9.846 1.00 82.25 85 VAL A CA 1
ATOM 636 C C . VAL A 1 85 ? -5.988 0.931 10.623 1.00 82.25 85 VAL A C 1
ATOM 638 O O . VAL A 1 85 ? -6.703 1.198 11.589 1.00 82.25 85 VAL A O 1
ATOM 641 N N . GLU A 1 86 ? -5.628 -0.318 10.328 1.00 78.06 86 GLU A N 1
ATOM 642 C CA . GLU A 1 86 ? -6.124 -1.489 11.068 1.00 78.06 86 GLU A CA 1
ATOM 643 C C . GLU A 1 86 ? -5.863 -1.359 12.586 1.00 78.06 86 GLU A C 1
ATOM 645 O O . GLU A 1 86 ? -6.727 -1.610 13.434 1.00 78.06 86 GLU A O 1
ATOM 650 N N . HIS A 1 87 ? -4.675 -0.883 12.973 1.00 76.12 87 HIS A N 1
ATOM 651 C CA . HIS A 1 87 ? -4.364 -0.617 14.378 1.00 76.12 87 HIS A CA 1
ATOM 652 C C . HIS A 1 87 ? -5.217 0.500 14.990 1.00 76.12 87 HIS A C 1
ATOM 654 O O . HIS A 1 87 ? -5.549 0.444 16.182 1.00 76.12 87 HIS A O 1
ATOM 660 N N . LYS A 1 88 ? -5.569 1.527 14.212 1.00 80.00 88 LYS A N 1
ATOM 661 C CA . LYS A 1 88 ? -6.449 2.610 14.661 1.00 80.00 88 LYS A CA 1
ATOM 662 C C . LYS A 1 88 ? -7.864 2.086 14.906 1.00 80.00 88 LYS A C 1
ATOM 664 O O . LYS A 1 88 ? -8.435 2.426 15.940 1.00 80.00 88 LYS A O 1
ATOM 669 N N . GLU A 1 89 ? -8.377 1.215 14.043 1.00 76.69 89 GLU A N 1
ATOM 670 C CA . GLU A 1 89 ? -9.699 0.592 14.186 1.00 76.69 89 GLU A CA 1
ATOM 671 C C . GLU A 1 89 ? -9.796 -0.261 15.450 1.00 76.69 89 GLU A C 1
ATOM 673 O O . GLU A 1 89 ? -10.659 -0.013 16.290 1.00 76.69 89 GLU A O 1
ATOM 678 N N . LYS A 1 90 ? -8.825 -1.150 15.693 1.00 81.38 90 LYS A N 1
ATOM 679 C CA . LYS A 1 90 ? -8.771 -1.960 16.928 1.00 81.38 90 LYS A CA 1
ATOM 680 C C . LYS A 1 90 ? -8.735 -1.098 18.193 1.00 81.38 90 LYS A C 1
ATOM 682 O O . LYS A 1 90 ? -9.229 -1.487 19.254 1.00 81.38 90 LYS A O 1
ATOM 687 N N . ARG A 1 91 ? -8.112 0.085 18.128 1.00 82.81 91 ARG A N 1
ATOM 688 C CA . ARG A 1 91 ? -8.101 1.045 19.247 1.00 82.81 91 ARG A CA 1
ATOM 689 C C . ARG A 1 91 ? -9.450 1.731 19.429 1.00 82.81 91 ARG A C 1
ATOM 691 O O . ARG A 1 91 ? -9.790 2.039 20.571 1.00 82.81 91 ARG A O 1
ATOM 698 N N . VAL A 1 92 ? -10.174 2.003 18.346 1.00 84.12 92 VAL A N 1
ATOM 699 C CA . VAL A 1 92 ? -11.532 2.560 18.390 1.00 84.12 92 VAL A CA 1
ATOM 700 C C . VAL A 1 92 ? -12.490 1.526 18.974 1.00 84.12 92 VAL A C 1
ATOM 702 O O . VAL A 1 92 ? -13.117 1.821 19.985 1.00 84.12 92 VAL A O 1
ATOM 705 N N . GLU A 1 93 ? -12.475 0.292 18.479 1.00 81.44 93 GLU A N 1
ATOM 706 C CA . GLU A 1 93 ? -13.316 -0.803 18.977 1.00 81.44 93 GLU A CA 1
ATOM 707 C C . GLU A 1 93 ? -13.100 -1.057 20.481 1.00 81.44 93 GLU A C 1
ATOM 709 O O . GLU A 1 93 ? -14.039 -1.115 21.275 1.00 81.44 93 GLU A O 1
ATOM 714 N N . LYS A 1 94 ? -11.838 -1.094 20.937 1.00 91.25 94 LYS A N 1
ATOM 715 C CA . LYS A 1 94 ? -11.524 -1.208 22.374 1.00 91.25 94 LYS A CA 1
ATOM 716 C C . LYS A 1 94 ? -12.098 -0.056 23.204 1.00 91.25 94 LYS A C 1
ATOM 718 O O . LYS A 1 94 ? -12.448 -0.260 24.369 1.00 91.25 94 LYS A O 1
ATOM 723 N N . LYS A 1 95 ? -12.151 1.162 22.653 1.00 90.38 95 LYS A N 1
ATOM 724 C CA . LYS A 1 95 ? -12.760 2.316 23.331 1.00 90.38 95 LYS A CA 1
ATOM 725 C C . LYS A 1 95 ? -14.281 2.197 23.353 1.00 90.38 95 LYS A C 1
ATOM 727 O O . LYS A 1 95 ? -14.855 2.471 24.402 1.00 90.38 95 LYS A O 1
ATOM 732 N N . GLU A 1 96 ? -14.900 1.767 22.259 1.00 89.06 96 GLU A N 1
ATOM 733 C CA . GLU A 1 96 ? -16.348 1.550 22.154 1.00 89.06 96 GLU A CA 1
ATOM 734 C C . GLU A 1 96 ? -16.814 0.496 23.158 1.00 89.06 96 GLU A C 1
ATOM 736 O O . GLU A 1 96 ? -17.611 0.817 24.036 1.00 89.06 96 GLU A O 1
ATOM 741 N N . ASN A 1 97 ? -16.183 -0.681 23.186 1.00 93.06 97 ASN A N 1
ATOM 742 C CA . ASN A 1 97 ? -16.487 -1.732 24.166 1.00 93.06 97 ASN A CA 1
ATOM 743 C C . ASN A 1 97 ? -16.322 -1.246 25.619 1.00 93.06 97 ASN A C 1
ATOM 745 O O . ASN A 1 97 ? -17.083 -1.609 26.521 1.00 93.06 97 ASN A O 1
ATOM 749 N N . LYS A 1 98 ? -15.32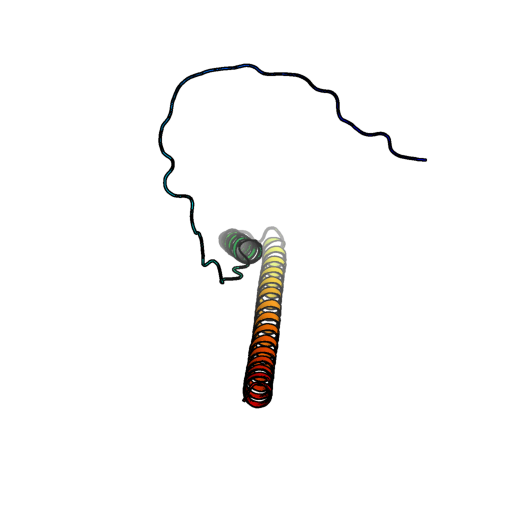6 -0.386 25.880 1.00 94.19 98 LYS A N 1
ATOM 750 C CA . LYS A 1 98 ? -15.128 0.217 27.208 1.00 94.19 98 LYS A CA 1
ATOM 751 C C . LYS A 1 98 ? -16.238 1.212 27.556 1.00 94.19 98 LYS A C 1
ATOM 753 O O . LYS A 1 98 ? -16.633 1.284 28.723 1.00 94.19 98 LYS A O 1
ATOM 758 N N . LEU A 1 99 ? -16.710 1.990 26.585 1.00 93.56 99 LEU A N 1
ATOM 759 C CA . LEU A 1 99 ? -17.814 2.933 26.753 1.00 93.56 99 LEU A CA 1
ATOM 760 C C . LEU A 1 99 ? -19.138 2.197 26.954 1.00 93.56 99 LEU A C 1
ATOM 762 O O . LEU A 1 99 ? -19.855 2.540 27.888 1.00 93.56 99 LEU A O 1
ATOM 766 N N . GLU A 1 100 ? -19.413 1.142 26.189 1.00 91.44 100 GLU A N 1
ATOM 767 C CA . GLU A 1 100 ? -20.603 0.302 26.358 1.00 91.44 100 GLU A CA 1
ATOM 768 C C . GLU A 1 100 ? -20.655 -0.331 27.748 1.00 91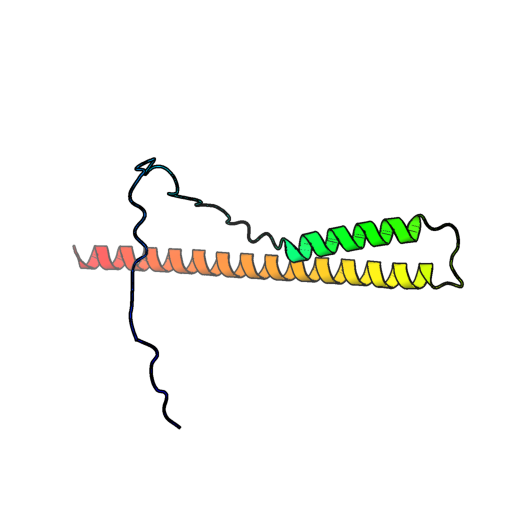.44 100 GLU A C 1
ATOM 770 O O . GLU A 1 100 ? -21.674 -0.263 28.436 1.00 91.44 100 GLU A O 1
ATOM 775 N N . LYS A 1 101 ? -19.526 -0.860 28.234 1.00 94.75 101 LYS A N 1
ATOM 776 C CA . LYS A 1 101 ? -19.453 -1.425 29.588 1.00 94.75 101 LYS A CA 1
ATOM 777 C C . LYS A 1 101 ? -19.746 -0.374 30.666 1.00 94.75 101 LYS A C 1
ATOM 779 O O . LYS A 1 101 ? -20.411 -0.669 31.660 1.00 94.75 101 LYS A O 1
ATOM 784 N N . ARG A 1 102 ? -19.279 0.867 30.472 1.00 93.50 102 ARG A N 1
ATOM 785 C CA . ARG A 1 102 ? -19.578 2.000 31.365 1.00 93.50 102 ARG A CA 1
ATOM 786 C C . ARG A 1 102 ? -21.039 2.440 31.271 1.00 93.50 102 ARG A C 1
ATOM 788 O O . ARG A 1 102 ? -21.632 2.721 32.309 1.00 93.50 102 ARG A O 1
ATOM 795 N N . LEU A 1 103 ? -21.606 2.474 30.066 1.00 92.88 103 LEU A N 1
ATOM 796 C CA . LEU A 1 103 ? -23.008 2.802 29.815 1.00 92.88 103 LEU A CA 1
ATOM 797 C C . LEU A 1 103 ? -23.930 1.786 30.500 1.00 92.88 103 LEU A C 1
ATOM 799 O O . LEU A 1 103 ? -24.833 2.185 31.227 1.00 92.88 103 LEU A O 1
ATOM 803 N N . ASN A 1 104 ? -23.656 0.487 30.363 1.00 95.06 104 ASN A N 1
ATOM 804 C CA . ASN A 1 104 ? -24.428 -0.565 31.029 1.00 95.06 104 ASN A CA 1
ATOM 805 C C . ASN A 1 104 ? -24.351 -0.454 32.558 1.00 95.06 104 ASN A C 1
ATOM 807 O O . ASN A 1 104 ? -25.367 -0.574 33.240 1.00 95.06 104 ASN A O 1
ATOM 811 N N . GLY A 1 105 ? -23.172 -0.146 33.108 1.00 93.19 105 GLY A N 1
ATOM 812 C CA . GLY A 1 105 ? -23.021 0.112 34.543 1.00 93.19 105 GLY A CA 1
ATOM 813 C C . GLY A 1 105 ? -23.739 1.381 35.028 1.00 93.19 105 GLY A C 1
ATOM 814 O O . GLY A 1 105 ? -24.164 1.447 36.178 1.00 93.19 105 GLY A O 1
ATOM 815 N N . LEU A 1 106 ? -23.884 2.404 34.180 1.00 93.19 106 LEU A N 1
ATOM 816 C CA . LEU A 1 106 ? -24.700 3.592 34.465 1.00 93.19 106 LEU A CA 1
ATOM 817 C C . LEU A 1 106 ? -26.193 3.263 34.420 1.00 93.19 106 LEU A C 1
ATOM 819 O O . LEU A 1 106 ? -26.912 3.614 35.348 1.00 93.19 106 LEU A O 1
ATOM 823 N N . LYS A 1 107 ? -26.632 2.538 33.389 1.00 91.25 107 LYS A N 1
ATOM 824 C CA . LYS A 1 107 ? -28.024 2.120 33.210 1.00 91.25 107 LYS A CA 1
ATOM 825 C C . LYS A 1 107 ? -28.521 1.293 34.397 1.00 91.25 107 LYS A C 1
ATOM 827 O O . LYS A 1 107 ? -29.569 1.600 34.947 1.00 91.25 107 LYS A O 1
ATOM 832 N N . GLY A 1 108 ? -27.722 0.331 34.864 1.00 91.50 108 GLY A N 1
ATOM 833 C CA . GLY A 1 108 ? -28.069 -0.454 36.052 1.00 91.50 108 GLY A CA 1
ATOM 834 C C . GLY A 1 108 ? -28.110 0.362 37.351 1.00 91.50 108 GLY A C 1
ATOM 835 O O . GLY A 1 108 ? -28.807 -0.016 38.286 1.00 91.50 108 GLY A O 1
ATOM 836 N N . ARG A 1 109 ? -27.383 1.487 37.439 1.00 90.06 109 ARG A N 1
ATOM 837 C CA . ARG A 1 109 ? -27.484 2.411 38.584 1.00 90.06 109 ARG A CA 1
ATOM 838 C C . ARG A 1 109 ? -28.737 3.276 38.515 1.00 90.06 109 ARG A C 1
ATOM 840 O O . ARG A 1 109 ? -29.374 3.460 39.541 1.00 90.06 109 ARG A O 1
ATOM 847 N N . ASP A 1 110 ? -29.081 3.778 37.333 1.00 90.88 110 ASP A N 1
ATOM 848 C CA . ASP A 1 110 ? -30.312 4.543 37.105 1.00 90.88 110 ASP A CA 1
ATOM 849 C C . ASP A 1 110 ? -31.561 3.703 37.417 1.00 90.88 110 ASP A C 1
ATOM 851 O O . ASP A 1 110 ? -32.475 4.172 38.087 1.00 90.88 110 ASP A O 1
ATOM 855 N N . GLU A 1 111 ? -31.559 2.427 37.024 1.00 91.88 111 GLU A N 1
ATOM 856 C CA . GLU A 1 111 ? -32.646 1.487 37.317 1.00 91.88 111 GLU A CA 1
ATOM 857 C C . GLU A 1 111 ? -32.815 1.235 38.824 1.00 91.88 111 GLU A C 1
ATOM 859 O O . GLU A 1 111 ? -33.938 1.225 39.318 1.00 91.88 111 GLU A O 1
ATOM 864 N N . LYS A 1 112 ? -31.711 1.143 39.578 1.00 87.19 112 LYS A N 1
ATOM 865 C CA . LYS A 1 112 ? -31.742 1.052 41.050 1.00 87.19 112 LYS A CA 1
ATOM 866 C C . LYS A 1 112 ? -32.235 2.320 41.742 1.00 87.19 112 LYS A C 1
ATOM 868 O O . LYS A 1 112 ? -32.721 2.227 42.856 1.00 87.19 112 LYS A O 1
ATOM 873 N N . LEU A 1 113 ? -32.052 3.490 41.133 1.00 85.12 113 LEU A N 1
ATOM 874 C CA . LEU A 1 113 ? -32.533 4.764 41.683 1.00 85.12 113 LEU A CA 1
ATOM 875 C C . LEU A 1 113 ? -34.029 4.987 41.421 1.00 85.12 113 LEU A C 1
ATOM 877 O O . LEU A 1 113 ? -34.625 5.870 42.031 1.00 85.12 113 LEU A O 1
ATOM 881 N N . LYS A 1 114 ? -34.616 4.230 40.487 1.00 84.19 114 LYS A N 1
ATOM 882 C CA . LYS A 1 114 ? -36.040 4.278 40.130 1.00 84.19 114 LYS A CA 1
ATOM 883 C C . LYS A 1 114 ? -36.891 3.229 40.858 1.00 84.19 114 LYS A C 1
ATOM 885 O O . LYS A 1 114 ? -38.109 3.257 40.694 1.00 84.19 114 LYS A O 1
ATOM 890 N N . GLN A 1 115 ? -36.264 2.317 41.602 1.00 67.19 115 GLN A N 1
ATOM 891 C CA . GLN A 1 115 ? -36.913 1.374 42.522 1.00 67.19 115 GLN A CA 1
ATOM 892 C C . GLN A 1 115 ? -36.926 1.951 43.935 1.00 67.19 115 GLN A C 1
ATOM 894 O O . GLN A 1 115 ? -37.933 1.712 44.633 1.00 67.19 115 GLN A O 1
#

Radius of gyration: 28.28 Å; chains: 1; bounding box: 68×52×64 Å